Protein AF-A0A7G8BE66-F1 (afdb_monomer_lite)

Sequence (124 aa):
MPRQETFLKESAGPVTVEVIKTYDRDFAREVFNSMEQDAKETLAQALELSKKFEPEDIPNSNGIEYDDFLWEELSEDSLEDVRQYPRQHSFFVVTVNKDGKSQDRYVSTDWPSAESYAKSALQK

Structure (mmCIF, N/CA/C/O backbone):
data_AF-A0A7G8BE66-F1
#
_entry.id   AF-A0A7G8BE66-F1
#
loop_
_atom_site.group_PDB
_atom_site.id
_atom_site.type_symbol
_atom_site.label_atom_id
_atom_site.label_alt_id
_atom_site.label_comp_id
_atom_site.label_asym_id
_atom_site.label_entity_id
_atom_site.label_seq_id
_atom_site.pdbx_PDB_ins_code
_atom_site.Cartn_x
_atom_site.Cartn_y
_atom_site.Cartn_z
_atom_site.occupancy
_atom_site.B_iso_or_equiv
_atom_site.auth_seq_id
_atom_site.auth_comp_id
_atom_site.auth_asym_id
_atom_site.auth_atom_id
_atom_site.pdbx_PDB_model_num
ATOM 1 N N . MET A 1 1 ? -0.875 -21.818 7.309 1.00 47.41 1 MET A N 1
ATOM 2 C CA . MET A 1 1 ? -1.429 -20.453 7.250 1.00 47.41 1 MET A CA 1
ATOM 3 C C . MET A 1 1 ? -0.289 -19.508 6.921 1.00 47.41 1 MET A C 1
ATOM 5 O O . MET A 1 1 ? 0.797 -19.740 7.454 1.00 47.41 1 MET A O 1
ATOM 9 N N . PRO A 1 2 ? -0.491 -18.521 6.038 1.00 62.41 2 PRO A N 1
ATOM 10 C CA . PRO A 1 2 ? 0.490 -17.464 5.826 1.00 62.41 2 PRO A CA 1
ATOM 11 C C . PRO A 1 2 ? 0.789 -16.786 7.165 1.00 62.41 2 PRO A C 1
ATOM 13 O O . PRO A 1 2 ? -0.112 -16.611 7.986 1.00 62.41 2 PRO A O 1
ATOM 16 N N . ARG A 1 3 ? 2.059 -16.473 7.433 1.00 60.88 3 ARG A N 1
ATOM 17 C CA . ARG A 1 3 ? 2.430 -15.748 8.654 1.00 60.88 3 ARG A CA 1
ATOM 18 C C . ARG A 1 3 ? 1.994 -14.293 8.494 1.00 60.88 3 ARG A C 1
ATOM 20 O O . ARG A 1 3 ? 2.352 -13.674 7.496 1.00 60.88 3 ARG A O 1
ATOM 27 N N . GLN A 1 4 ? 1.244 -13.788 9.468 1.00 76.62 4 GLN A N 1
ATOM 28 C CA . GLN A 1 4 ? 0.886 -12.380 9.588 1.00 76.62 4 GLN A CA 1
ATOM 29 C C . GLN A 1 4 ? 1.407 -11.860 10.926 1.00 76.62 4 GLN A C 1
ATOM 31 O O . GLN A 1 4 ? 1.273 -12.538 11.946 1.00 76.62 4 GLN A O 1
ATOM 36 N N . GLU A 1 5 ? 2.028 -10.689 10.911 1.00 84.56 5 GLU A N 1
ATOM 37 C CA . GLU A 1 5 ? 2.556 -10.025 12.103 1.00 84.56 5 GLU A CA 1
ATOM 38 C C . GLU A 1 5 ? 2.064 -8.578 12.119 1.00 84.56 5 GLU A C 1
ATOM 40 O O . GLU A 1 5 ? 2.179 -7.879 11.115 1.00 84.56 5 GLU A O 1
ATOM 45 N N . THR A 1 6 ? 1.495 -8.129 13.237 1.00 87.75 6 THR A N 1
ATOM 46 C CA . THR A 1 6 ? 1.060 -6.737 13.404 1.00 87.75 6 THR A CA 1
ATOM 47 C C . THR A 1 6 ? 2.269 -5.873 13.750 1.00 87.75 6 THR A C 1
ATOM 49 O O . THR A 1 6 ? 2.893 -6.072 14.790 1.00 87.75 6 THR A O 1
ATOM 52 N N . PHE A 1 7 ? 2.580 -4.896 12.900 1.00 88.56 7 PHE A N 1
ATOM 53 C CA . PHE A 1 7 ? 3.675 -3.947 13.111 1.00 88.56 7 PHE A CA 1
ATOM 54 C C . PHE A 1 7 ? 3.184 -2.611 13.691 1.00 88.56 7 PHE A C 1
ATOM 56 O O . PHE A 1 7 ? 3.888 -1.997 14.490 1.00 88.56 7 PHE A O 1
ATOM 63 N N . LEU A 1 8 ? 1.972 -2.172 13.324 1.00 92.31 8 LEU A N 1
ATOM 64 C CA . LEU A 1 8 ? 1.322 -0.982 13.888 1.00 92.31 8 LEU A CA 1
ATOM 65 C C . LEU A 1 8 ? -0.082 -1.321 14.345 1.00 92.31 8 LEU A C 1
ATOM 67 O O . LEU A 1 8 ? -0.816 -1.992 13.622 1.00 92.31 8 LEU A O 1
ATOM 71 N N . LYS A 1 9 ? -0.500 -0.734 15.463 1.00 94.38 9 LYS A N 1
ATOM 72 C CA . LYS A 1 9 ? -1.915 -0.570 15.775 1.00 94.38 9 LYS A CA 1
ATOM 73 C C . LYS A 1 9 ? -2.127 0.729 16.530 1.00 94.38 9 LYS A C 1
ATOM 75 O O . LYS A 1 9 ? -1.649 0.879 17.650 1.00 94.38 9 LYS A O 1
ATOM 80 N N . GLU A 1 10 ? -2.856 1.651 15.922 1.00 94.38 10 GLU A N 1
ATOM 81 C CA . GLU A 1 10 ? -3.124 2.972 16.488 1.00 94.38 10 GLU A CA 1
ATOM 82 C C . GLU A 1 10 ? -4.608 3.313 16.387 1.00 94.38 10 GLU A C 1
ATOM 84 O O . GLU A 1 10 ? -5.359 2.717 15.615 1.00 94.38 10 GLU A O 1
ATOM 89 N N . SER A 1 11 ? -5.079 4.238 17.220 1.00 92.81 11 SER A N 1
ATOM 90 C CA . SER A 1 11 ? -6.477 4.668 17.208 1.00 92.81 11 SER A CA 1
ATOM 91 C C . SER A 1 11 ? -6.609 6.155 17.498 1.00 92.81 11 SER A C 1
ATOM 93 O O . SER A 1 11 ? -5.938 6.683 18.383 1.00 92.81 11 SER A O 1
ATOM 95 N N . ALA A 1 12 ? -7.513 6.809 16.773 1.00 92.06 12 ALA A N 1
ATOM 96 C CA . ALA A 1 12 ? -7.887 8.204 16.934 1.00 92.06 12 ALA A CA 1
ATOM 97 C C . ALA A 1 12 ? -9.418 8.318 16.867 1.00 92.06 12 ALA A C 1
ATOM 99 O O . ALA A 1 12 ? -10.035 8.176 15.811 1.00 92.06 12 ALA A O 1
ATOM 100 N N . GLY A 1 13 ? -10.053 8.541 18.022 1.00 88.44 13 GLY A N 1
ATOM 101 C CA . GLY A 1 13 ? -11.513 8.574 18.123 1.00 88.44 13 GLY A CA 1
ATOM 102 C C . GLY A 1 13 ? -12.151 7.242 17.686 1.00 88.44 13 GLY A C 1
ATOM 103 O O . GLY A 1 13 ? -11.798 6.210 18.256 1.00 88.44 13 GLY A O 1
ATOM 104 N N . PRO A 1 14 ? -13.086 7.238 16.713 1.00 90.06 14 PRO A N 1
ATOM 105 C CA . PRO A 1 14 ? -13.734 6.020 16.216 1.00 90.06 14 PRO A CA 1
ATOM 106 C C . PRO A 1 14 ? -12.910 5.264 15.160 1.00 90.06 14 PRO A C 1
ATOM 108 O O . PRO A 1 14 ? -13.384 4.254 14.637 1.00 90.06 14 PRO A O 1
ATOM 111 N N . VAL A 1 15 ? -11.723 5.767 14.799 1.00 93.81 15 VAL A N 1
ATOM 112 C CA . VAL A 1 15 ? -10.859 5.176 13.774 1.00 93.81 15 VAL A CA 1
ATOM 113 C C . VAL A 1 15 ? -9.734 4.396 14.441 1.00 93.81 15 VAL A C 1
ATOM 115 O O . VAL A 1 15 ? -9.002 4.936 15.268 1.00 93.81 15 VAL A O 1
ATOM 118 N N . THR A 1 16 ? -9.561 3.142 14.043 1.00 95.56 16 THR A N 1
ATOM 119 C CA . THR A 1 16 ? -8.399 2.310 14.359 1.00 95.56 16 THR A CA 1
ATOM 120 C C . THR A 1 16 ? -7.707 1.944 13.057 1.00 95.56 16 THR A C 1
ATOM 122 O O . THR A 1 16 ? -8.361 1.496 12.119 1.00 95.56 16 THR A O 1
ATOM 125 N N . VAL A 1 17 ? -6.390 2.101 13.000 1.00 95.94 17 VAL A N 1
ATOM 126 C CA . VAL A 1 17 ? -5.572 1.619 11.884 1.00 95.94 17 VAL A CA 1
ATOM 127 C C . VAL A 1 17 ? -4.665 0.502 12.369 1.00 95.94 17 VAL A C 1
ATOM 129 O O . VAL A 1 17 ? -4.161 0.539 13.494 1.00 95.94 17 VAL A O 1
ATOM 132 N N . GLU A 1 18 ? -4.468 -0.497 11.525 1.00 95.75 18 GLU A N 1
ATOM 133 C CA . GLU A 1 18 ? -3.576 -1.619 11.771 1.00 95.75 18 GLU A CA 1
ATOM 134 C C . GLU A 1 18 ? -2.685 -1.814 10.548 1.00 95.75 18 GLU A C 1
ATOM 136 O O . GLU A 1 18 ? -3.155 -1.720 9.417 1.00 95.75 18 GLU A O 1
ATOM 141 N N . VAL A 1 19 ? -1.396 -2.055 10.773 1.00 96.44 19 VAL A N 1
ATOM 142 C CA . VAL A 1 19 ? -0.453 -2.403 9.709 1.00 96.44 19 VAL A CA 1
ATOM 143 C C . VAL A 1 19 ? 0.036 -3.812 9.967 1.00 96.44 19 VAL A C 1
ATOM 145 O O . VAL A 1 19 ? 0.654 -4.076 11.003 1.00 96.44 19 VAL A O 1
ATOM 148 N N . ILE A 1 20 ? -0.230 -4.705 9.022 1.00 94.50 20 ILE A N 1
ATOM 149 C CA . ILE A 1 20 ? 0.164 -6.109 9.090 1.00 94.50 20 ILE A CA 1
ATOM 150 C C . ILE A 1 20 ? 1.218 -6.408 8.031 1.00 94.50 20 ILE A C 1
ATOM 152 O O . ILE A 1 20 ? 1.075 -6.019 6.875 1.00 94.50 20 ILE A O 1
ATOM 156 N N . LYS A 1 21 ? 2.265 -7.139 8.408 1.00 94.69 21 LYS A N 1
ATOM 157 C CA . LYS A 1 21 ? 3.171 -7.765 7.447 1.00 94.69 21 LYS A CA 1
ATOM 158 C C . LYS A 1 21 ? 2.590 -9.108 7.028 1.00 94.69 21 LYS A C 1
ATOM 160 O O . LYS A 1 21 ? 2.252 -9.920 7.888 1.00 94.69 21 LYS A O 1
ATOM 165 N N . THR A 1 22 ? 2.504 -9.361 5.728 1.00 93.62 22 THR A N 1
ATOM 166 C CA . THR A 1 22 ? 2.031 -10.622 5.147 1.00 93.62 22 THR A CA 1
ATOM 167 C C . THR A 1 22 ? 3.030 -11.160 4.125 1.00 93.62 22 THR A C 1
ATOM 169 O O . THR A 1 22 ? 3.695 -10.400 3.427 1.00 93.62 22 THR A O 1
ATOM 172 N N . TYR A 1 23 ? 3.119 -12.487 4.030 1.00 92.06 23 TYR A N 1
ATOM 173 C CA . TYR A 1 23 ? 3.839 -13.197 2.959 1.00 92.06 23 TYR A CA 1
ATOM 174 C C . TYR A 1 23 ? 2.875 -13.825 1.939 1.00 92.06 23 TYR A C 1
ATOM 176 O O . TYR A 1 23 ? 3.287 -14.588 1.067 1.00 92.06 23 TYR A O 1
ATOM 184 N N . ASP A 1 24 ? 1.576 -13.564 2.094 1.00 92.94 24 ASP A N 1
ATOM 185 C CA . ASP A 1 24 ? 0.537 -14.014 1.177 1.00 92.94 24 ASP A CA 1
ATOM 186 C C . ASP A 1 24 ? 0.404 -13.017 0.022 1.00 92.94 24 ASP A C 1
ATOM 188 O O . ASP A 1 24 ? -0.135 -11.920 0.188 1.00 92.94 24 ASP A O 1
ATOM 192 N N . ARG A 1 25 ? 0.939 -13.400 -1.140 1.00 93.00 25 ARG A N 1
ATOM 193 C CA . ARG A 1 25 ? 0.902 -12.579 -2.352 1.00 93.00 25 ARG A CA 1
ATOM 194 C C . ARG A 1 25 ? -0.507 -12.465 -2.928 1.00 93.00 25 ARG A C 1
ATOM 196 O O . ARG A 1 25 ? -0.834 -11.413 -3.469 1.00 93.00 25 ARG A O 1
ATOM 203 N N . ASP A 1 26 ? -1.321 -13.512 -2.816 1.00 94.25 26 ASP A N 1
ATOM 204 C CA . ASP A 1 26 ? -2.683 -13.501 -3.352 1.00 94.25 26 ASP A CA 1
ATOM 205 C C . ASP A 1 26 ? -3.538 -12.526 -2.540 1.00 94.25 26 ASP A C 1
ATOM 207 O O . ASP A 1 26 ? -4.176 -11.646 -3.112 1.00 94.25 26 ASP A O 1
ATOM 211 N N . PHE A 1 27 ? -3.430 -12.573 -1.208 1.00 93.75 27 PHE A N 1
ATOM 212 C CA . PHE A 1 27 ? -4.056 -11.580 -0.334 1.00 93.75 27 PHE A CA 1
ATOM 213 C C . PHE A 1 27 ? -3.556 -10.154 -0.624 1.00 93.75 27 PHE A C 1
ATOM 215 O O . PHE A 1 27 ? -4.360 -9.237 -0.763 1.00 93.75 27 PHE A O 1
ATOM 222 N N . ALA A 1 28 ? -2.243 -9.947 -0.782 1.00 95.69 28 ALA A N 1
ATOM 223 C CA . ALA A 1 28 ? -1.707 -8.633 -1.146 1.00 95.69 28 ALA A CA 1
ATOM 224 C C . ALA A 1 28 ? -2.253 -8.128 -2.499 1.00 95.69 28 ALA A C 1
ATOM 226 O O . ALA A 1 28 ? -2.552 -6.940 -2.631 1.00 95.69 28 ALA A O 1
ATOM 227 N N . ARG A 1 29 ? -2.438 -9.020 -3.486 1.00 96.19 29 ARG A N 1
ATOM 228 C CA . ARG A 1 29 ? -3.039 -8.690 -4.792 1.00 96.19 29 ARG A CA 1
ATOM 229 C C . ARG A 1 29 ? -4.514 -8.340 -4.662 1.00 96.19 29 ARG A C 1
ATOM 231 O O . ARG A 1 29 ? -4.967 -7.406 -5.316 1.00 96.19 29 ARG A O 1
ATOM 238 N N . GLU A 1 30 ? -5.264 -9.055 -3.831 1.00 96.12 30 GLU A N 1
ATOM 239 C CA . GLU A 1 30 ? -6.665 -8.732 -3.543 1.00 96.12 30 GLU A CA 1
ATOM 240 C C . GLU A 1 30 ? -6.798 -7.335 -2.927 1.00 96.12 30 GLU A C 1
ATOM 242 O O . GLU A 1 30 ? -7.601 -6.532 -3.407 1.00 96.12 30 GLU A O 1
ATOM 247 N N . VAL A 1 31 ? -5.958 -7.012 -1.935 1.00 96.69 31 VAL A N 1
ATOM 248 C CA . VAL A 1 31 ? -5.915 -5.673 -1.331 1.00 96.69 31 VAL A CA 1
ATOM 249 C C . VAL A 1 31 ? -5.562 -4.625 -2.382 1.00 96.69 31 VAL A C 1
ATOM 251 O O . VAL A 1 31 ? -6.297 -3.649 -2.516 1.00 96.69 31 VAL A O 1
ATOM 254 N N . PHE A 1 32 ? -4.510 -4.848 -3.178 1.00 97.00 32 PHE A N 1
ATOM 255 C CA . PHE A 1 32 ? -4.115 -3.952 -4.269 1.00 97.00 32 PHE A CA 1
ATOM 256 C C . PHE A 1 32 ? -5.272 -3.666 -5.238 1.00 97.00 32 PHE A C 1
ATOM 258 O O . PHE A 1 32 ? -5.557 -2.512 -5.548 1.00 97.00 32 PHE A O 1
ATOM 265 N N . ASN A 1 33 ? -5.988 -4.705 -5.675 1.00 95.12 33 ASN A N 1
ATOM 266 C CA . ASN A 1 33 ? -7.117 -4.565 -6.597 1.00 95.12 33 ASN A CA 1
ATOM 267 C C . ASN A 1 33 ? -8.290 -3.778 -5.985 1.00 95.12 33 ASN A C 1
ATOM 269 O O . ASN A 1 33 ? -9.102 -3.217 -6.719 1.00 95.12 33 ASN A O 1
ATOM 273 N N . SER A 1 34 ? -8.391 -3.743 -4.653 1.00 94.38 34 SER A N 1
ATOM 274 C CA . SER A 1 34 ? -9.408 -2.982 -3.920 1.00 94.38 34 SER A CA 1
ATOM 275 C C . SER A 1 34 ? -8.992 -1.546 -3.569 1.00 94.38 34 SER A C 1
ATOM 277 O O . SER A 1 34 ? -9.822 -0.789 -3.063 1.00 94.38 34 SER A O 1
ATOM 279 N N . MET A 1 35 ? -7.737 -1.158 -3.832 1.00 95.31 35 MET A N 1
ATOM 280 C CA . MET A 1 35 ? -7.234 0.181 -3.525 1.00 95.31 35 MET A CA 1
ATOM 281 C C . MET A 1 35 ? -7.951 1.257 -4.341 1.00 95.31 35 MET A C 1
ATOM 283 O O . MET A 1 35 ? -8.117 1.150 -5.558 1.00 95.31 35 MET A O 1
ATOM 287 N N . GLU A 1 36 ? -8.319 2.338 -3.657 1.00 93.38 36 GLU A N 1
ATOM 288 C CA . GLU A 1 36 ? -8.807 3.558 -4.295 1.00 93.38 36 GLU A CA 1
ATOM 289 C C . GLU A 1 36 ? -7.668 4.271 -5.052 1.00 93.38 36 GLU A C 1
ATOM 291 O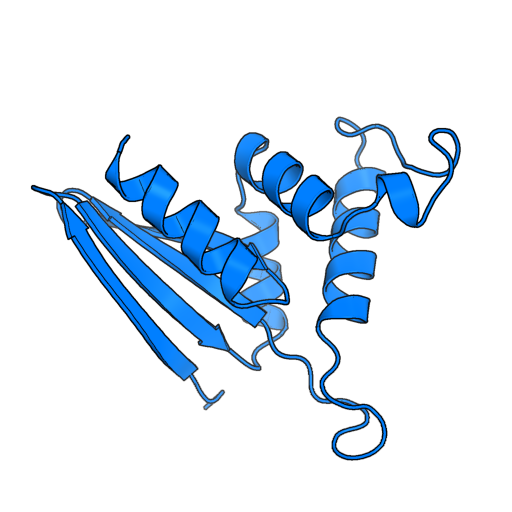 O . GLU A 1 36 ? -6.481 4.031 -4.812 1.00 93.38 36 GLU A O 1
ATOM 296 N N . GLN A 1 37 ? -8.025 5.155 -5.988 1.00 91.25 37 GLN A N 1
ATOM 297 C CA . GLN A 1 37 ? -7.049 5.822 -6.857 1.00 91.25 37 GLN A CA 1
ATOM 298 C C . GLN A 1 37 ? -6.021 6.650 -6.068 1.00 91.25 37 GLN A C 1
ATOM 300 O O . GLN A 1 37 ? -4.838 6.622 -6.396 1.00 91.25 37 GLN A O 1
ATOM 305 N N . ASP A 1 38 ? -6.439 7.336 -5.000 1.00 92.75 38 ASP A N 1
ATOM 306 C CA . ASP A 1 38 ? -5.538 8.121 -4.143 1.00 92.75 38 ASP A CA 1
ATOM 307 C C . ASP A 1 38 ? -4.500 7.233 -3.432 1.00 92.75 38 ASP A C 1
ATOM 309 O O . ASP A 1 38 ? -3.331 7.599 -3.273 1.00 92.75 38 ASP A O 1
ATOM 313 N N . ALA A 1 39 ? -4.908 6.026 -3.046 1.00 95.06 39 ALA A N 1
ATOM 314 C CA . ALA A 1 39 ? -4.037 5.024 -2.462 1.00 95.06 39 ALA A CA 1
ATOM 315 C C . ALA A 1 39 ? -3.028 4.498 -3.498 1.00 95.06 39 ALA A C 1
ATOM 317 O O . ALA A 1 39 ? -1.850 4.351 -3.173 1.00 95.06 39 ALA A O 1
ATOM 318 N N . LYS A 1 40 ? -3.446 4.283 -4.753 1.00 94.75 40 LYS A N 1
ATOM 319 C CA . LYS A 1 40 ? -2.541 3.886 -5.850 1.00 94.75 40 LYS A CA 1
ATOM 320 C C . LYS A 1 40 ? -1.531 4.978 -6.197 1.00 94.75 40 LYS A C 1
ATOM 322 O O . LYS A 1 40 ? -0.355 4.679 -6.379 1.00 94.75 40 LYS A O 1
ATOM 327 N N . GLU A 1 41 ? -1.947 6.241 -6.210 1.00 92.94 41 GLU A N 1
ATOM 328 C CA . GLU A 1 41 ? -1.035 7.381 -6.385 1.00 92.94 41 GLU A CA 1
ATOM 329 C C . GLU A 1 41 ? -0.012 7.470 -5.247 1.00 92.94 41 GLU A C 1
ATOM 331 O O . GLU A 1 41 ? 1.167 7.735 -5.485 1.00 92.94 41 GLU A O 1
ATOM 336 N N . THR A 1 42 ? -0.444 7.201 -4.011 1.00 94.81 42 THR A N 1
ATOM 337 C CA . THR A 1 42 ? 0.461 7.149 -2.855 1.00 94.81 42 THR A CA 1
ATOM 338 C C . THR A 1 42 ? 1.469 6.006 -2.993 1.00 94.81 42 THR A C 1
ATOM 340 O O . THR A 1 42 ? 2.656 6.203 -2.740 1.00 94.81 4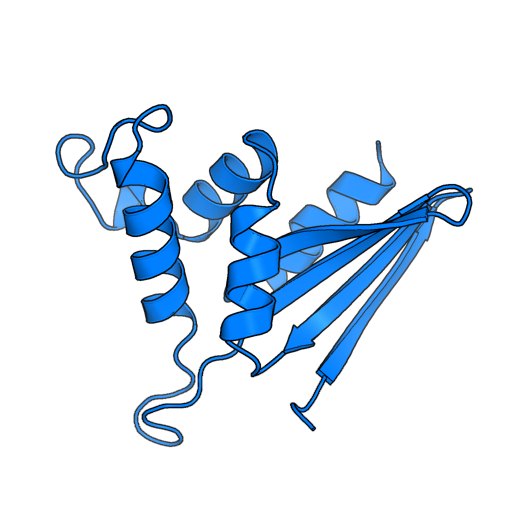2 THR A O 1
ATOM 343 N N . LEU A 1 43 ? 1.027 4.837 -3.469 1.00 96.44 43 LEU A N 1
ATOM 344 C CA . LEU A 1 43 ? 1.910 3.703 -3.739 1.00 96.44 43 LEU A CA 1
ATOM 345 C C . LEU A 1 43 ? 2.923 4.016 -4.849 1.00 96.44 43 LEU A C 1
ATOM 347 O O . LEU A 1 43 ? 4.107 3.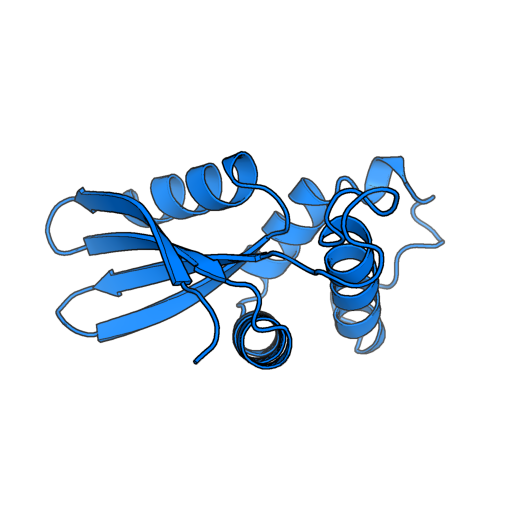736 -4.696 1.00 96.44 43 LEU A O 1
ATOM 351 N N . ALA A 1 44 ? 2.494 4.649 -5.938 1.00 94.44 44 ALA A N 1
ATOM 352 C CA . ALA A 1 44 ? 3.377 5.058 -7.028 1.00 94.44 44 ALA A CA 1
ATOM 353 C C . ALA A 1 44 ? 4.496 6.008 -6.563 1.00 94.44 44 ALA A C 1
ATOM 355 O O . ALA A 1 44 ? 5.636 5.910 -7.021 1.00 94.44 44 ALA A O 1
ATOM 356 N N . GLN A 1 45 ? 4.183 6.915 -5.632 1.00 93.50 45 GLN A N 1
ATOM 357 C CA . GLN A 1 45 ? 5.178 7.784 -5.001 1.00 93.50 45 GLN A CA 1
ATOM 358 C C . GLN A 1 45 ? 6.127 6.997 -4.091 1.00 93.50 45 GLN A C 1
ATOM 360 O O . GLN A 1 45 ? 7.331 7.241 -4.130 1.00 93.50 45 GLN A O 1
ATOM 365 N N . ALA A 1 46 ? 5.602 6.048 -3.309 1.00 94.75 46 ALA A N 1
ATOM 366 C CA . ALA A 1 46 ? 6.389 5.191 -2.422 1.00 94.75 46 ALA A CA 1
ATOM 367 C C . ALA A 1 46 ? 7.372 4.284 -3.182 1.00 94.75 46 ALA A C 1
ATOM 369 O O . ALA A 1 46 ? 8.507 4.117 -2.750 1.00 94.75 46 ALA A O 1
ATOM 370 N N . LEU A 1 47 ? 6.969 3.768 -4.347 1.00 94.44 47 LEU A N 1
ATOM 371 C CA . LEU A 1 47 ? 7.831 2.993 -5.251 1.00 94.44 47 LEU A CA 1
ATOM 372 C C . LEU A 1 47 ? 8.858 3.859 -5.997 1.00 94.44 47 LEU A C 1
ATOM 374 O O . LEU A 1 47 ? 9.670 3.339 -6.758 1.00 94.44 47 LEU A O 1
ATOM 378 N N . GLU A 1 48 ? 8.814 5.181 -5.804 1.00 93.44 48 GLU A N 1
ATOM 379 C CA . GLU A 1 48 ? 9.703 6.153 -6.435 1.00 93.44 48 GLU A CA 1
ATOM 380 C C . GLU A 1 48 ? 9.786 5.988 -7.965 1.00 93.44 48 GLU A C 1
ATOM 382 O O . GLU A 1 48 ? 10.854 6.150 -8.556 1.00 93.44 48 GLU A O 1
ATOM 387 N N . LEU A 1 49 ? 8.657 5.685 -8.623 1.00 91.00 49 LEU A N 1
ATOM 388 C CA . LEU A 1 49 ? 8.616 5.358 -10.058 1.00 91.00 49 LEU A CA 1
ATOM 389 C C . LEU A 1 49 ? 9.257 6.440 -10.935 1.00 91.00 49 LEU A C 1
ATOM 391 O O . LEU A 1 49 ? 9.968 6.126 -11.881 1.00 91.00 49 LEU A O 1
ATOM 395 N N . SER A 1 50 ? 9.091 7.713 -10.572 1.00 89.06 50 SER A N 1
ATOM 396 C CA . SER A 1 50 ? 9.699 8.853 -11.273 1.00 89.06 50 SER A CA 1
ATOM 397 C C . SER A 1 50 ? 11.226 8.931 -11.167 1.00 89.06 50 SER A C 1
ATOM 399 O O . SER A 1 50 ? 11.844 9.718 -11.879 1.00 89.06 50 SER A O 1
ATOM 401 N N . LYS A 1 51 ? 11.846 8.164 -10.262 1.00 92.12 51 LYS A N 1
ATOM 402 C CA . LYS A 1 51 ? 13.303 7.997 -10.185 1.00 92.12 51 LYS A CA 1
ATOM 403 C C . LYS A 1 51 ? 13.785 6.745 -10.919 1.00 92.12 51 LYS A C 1
ATOM 405 O O . LYS A 1 51 ? 14.961 6.686 -11.269 1.00 92.12 51 LYS A O 1
ATOM 410 N N . LYS A 1 52 ? 12.912 5.746 -11.088 1.00 91.56 52 LYS A N 1
ATOM 411 C CA . LYS A 1 52 ? 13.217 4.469 -11.751 1.00 91.56 52 LYS A CA 1
ATOM 412 C C . LYS A 1 52 ? 13.017 4.534 -13.268 1.00 91.56 52 LYS A C 1
ATOM 414 O O . LYS A 1 52 ? 13.772 3.896 -13.995 1.00 91.56 52 LYS A O 1
ATOM 419 N N . PHE A 1 53 ? 12.039 5.315 -13.725 1.00 92.88 53 PHE A N 1
ATOM 420 C CA . PHE A 1 53 ? 11.592 5.363 -15.116 1.00 92.88 53 PHE A CA 1
ATOM 421 C C . PHE A 1 53 ? 11.488 6.795 -15.630 1.00 92.88 53 PHE A C 1
ATOM 423 O O . PHE A 1 53 ? 11.204 7.726 -14.870 1.00 92.88 53 PHE A O 1
ATOM 430 N N . GLU A 1 54 ? 11.661 6.958 -16.940 1.00 92.69 54 GLU A N 1
ATOM 431 C CA . GLU A 1 54 ? 11.316 8.206 -17.608 1.00 92.69 54 GLU A CA 1
ATOM 432 C C . GLU A 1 54 ? 9.785 8.355 -17.679 1.00 92.69 54 GLU A C 1
ATOM 434 O O . GLU A 1 54 ? 9.064 7.357 -17.751 1.00 92.69 54 GLU A O 1
ATOM 439 N N . PRO A 1 55 ? 9.240 9.586 -17.697 1.00 88.38 55 PRO A N 1
ATOM 440 C CA . PRO A 1 55 ? 7.791 9.799 -17.723 1.00 88.38 55 PRO A CA 1
ATOM 441 C C . PRO A 1 55 ? 7.064 9.147 -18.908 1.00 88.38 55 PRO A C 1
ATOM 443 O O . PRO A 1 55 ? 5.868 8.897 -18.818 1.00 88.38 55 PRO A O 1
ATOM 446 N N . GLU A 1 56 ? 7.766 8.911 -20.018 1.00 90.31 56 GLU A N 1
ATOM 447 C CA . GLU A 1 56 ? 7.237 8.244 -21.214 1.00 90.31 56 GLU A CA 1
ATOM 448 C C . GLU A 1 56 ? 7.148 6.717 -21.086 1.00 90.31 56 GLU A C 1
ATOM 450 O O . GLU A 1 56 ? 6.344 6.106 -21.788 1.00 90.31 56 GLU A O 1
ATOM 455 N N . ASP A 1 57 ? 7.906 6.125 -20.158 1.00 90.75 57 ASP A N 1
ATOM 456 C CA . ASP A 1 57 ? 7.889 4.690 -19.855 1.00 90.75 57 ASP A CA 1
ATOM 457 C C . ASP A 1 57 ? 6.858 4.333 -18.771 1.00 90.75 57 ASP A C 1
ATOM 459 O O . ASP A 1 57 ? 6.547 3.161 -18.569 1.00 90.75 57 ASP A O 1
ATOM 463 N N . ILE A 1 58 ? 6.308 5.333 -18.070 1.00 90.94 58 ILE A N 1
ATOM 464 C CA . ILE A 1 58 ? 5.260 5.139 -17.065 1.00 90.94 58 ILE A CA 1
ATOM 465 C C . ILE A 1 58 ? 3.894 5.171 -17.769 1.00 90.94 58 ILE A C 1
ATOM 467 O O . ILE A 1 58 ? 3.523 6.205 -18.338 1.00 90.94 58 ILE A O 1
ATOM 471 N N . PRO A 1 59 ? 3.095 4.088 -17.709 1.00 91.12 59 PRO A N 1
ATOM 472 C CA . PRO A 1 59 ? 1.760 4.081 -18.292 1.00 91.12 59 PRO A CA 1
ATOM 473 C C . PRO A 1 59 ? 0.866 5.181 -17.710 1.00 91.12 59 PRO A C 1
ATOM 475 O O . PRO A 1 59 ? 1.023 5.623 -16.570 1.00 91.12 59 PRO A O 1
ATOM 478 N N . ASN A 1 60 ? -0.132 5.609 -18.483 1.00 87.38 60 ASN A N 1
ATOM 479 C CA . ASN A 1 60 ? -1.101 6.600 -18.019 1.00 87.38 60 ASN A CA 1
ATOM 480 C C . ASN A 1 60 ? -1.865 6.069 -16.797 1.00 87.38 60 ASN A C 1
ATOM 482 O O . ASN A 1 60 ? -2.488 5.017 -16.892 1.00 87.38 60 ASN A O 1
ATOM 486 N N . SER A 1 61 ? -1.902 6.835 -15.703 1.00 84.69 61 SER A N 1
ATOM 487 C CA . SER A 1 61 ? -2.520 6.442 -14.427 1.00 84.69 61 SER A CA 1
ATOM 488 C C . SER A 1 61 ? -4.022 6.137 -14.473 1.00 84.69 61 SER A C 1
ATOM 490 O O . SER A 1 61 ? -4.554 5.556 -13.531 1.00 84.69 61 SER A O 1
ATOM 492 N N . ASN A 1 62 ? -4.713 6.514 -15.554 1.00 81.88 62 ASN A N 1
ATOM 493 C CA . ASN A 1 62 ? -6.118 6.168 -15.804 1.00 81.88 62 ASN A CA 1
ATOM 494 C C . ASN A 1 62 ? -6.290 5.009 -16.809 1.00 81.88 62 ASN A C 1
ATOM 496 O O . ASN A 1 62 ? -7.412 4.695 -17.210 1.00 81.88 62 ASN A O 1
ATOM 500 N N . GLY A 1 63 ? -5.189 4.430 -17.289 1.00 79.75 63 GLY A N 1
ATOM 501 C CA . GLY A 1 63 ? -5.164 3.322 -18.235 1.00 79.75 63 GLY A CA 1
ATOM 502 C C . GLY A 1 63 ? -5.175 1.962 -17.540 1.00 79.75 63 GLY A C 1
ATOM 503 O O . GLY A 1 63 ? -4.704 1.818 -16.418 1.00 79.75 63 GLY A O 1
ATOM 504 N N . ILE A 1 64 ? -5.676 0.941 -18.241 1.00 76.94 64 ILE A N 1
ATOM 505 C CA . ILE A 1 64 ? -5.738 -0.445 -17.739 1.00 76.94 64 ILE A CA 1
ATOM 506 C C . ILE A 1 64 ? -4.329 -1.002 -17.465 1.00 76.94 64 ILE A C 1
ATOM 508 O O . ILE A 1 64 ? -4.136 -1.759 -16.523 1.00 76.94 64 ILE A O 1
ATOM 512 N N . GLU A 1 65 ? -3.338 -0.581 -18.252 1.00 88.38 65 GLU A N 1
ATOM 513 C CA . GLU A 1 65 ? -1.944 -1.033 -18.144 1.00 88.38 65 GLU A CA 1
ATOM 514 C C . GLU A 1 65 ? -1.236 -0.518 -16.879 1.00 88.38 65 GLU A C 1
ATOM 516 O O . GLU A 1 65 ? -0.243 -1.097 -16.451 1.00 88.38 65 GLU A O 1
ATOM 521 N N . TYR A 1 66 ? -1.747 0.548 -16.253 1.00 91.00 66 TYR A N 1
ATOM 522 C CA . TYR A 1 66 ? -1.115 1.146 -15.077 1.00 91.00 66 TYR A CA 1
ATOM 523 C C . TYR A 1 66 ? -1.219 0.269 -13.831 1.00 91.00 66 TYR A C 1
ATOM 525 O O . TYR A 1 66 ? -0.273 0.195 -13.053 1.00 91.00 66 TYR A O 1
ATOM 533 N N . ASP A 1 67 ? -2.345 -0.421 -13.650 1.00 92.31 67 ASP A N 1
ATOM 534 C CA . ASP A 1 67 ? -2.557 -1.298 -12.496 1.00 92.31 67 ASP A CA 1
ATOM 535 C C . ASP A 1 67 ? -1.644 -2.525 -12.533 1.00 92.31 67 ASP A C 1
ATOM 537 O O . ASP A 1 67 ? -1.139 -2.961 -11.496 1.00 92.31 67 ASP A O 1
ATOM 541 N N . ASP A 1 68 ? -1.430 -3.085 -13.722 1.00 93.31 68 ASP A N 1
ATOM 542 C CA . ASP A 1 68 ? -0.519 -4.211 -13.896 1.00 93.31 68 ASP A CA 1
ATOM 543 C C . ASP A 1 68 ? 0.933 -3.760 -13.728 1.00 93.31 68 ASP A C 1
ATOM 545 O O . ASP A 1 68 ? 1.655 -4.380 -12.950 1.00 93.31 68 ASP A O 1
ATOM 549 N N . PHE A 1 69 ? 1.316 -2.622 -14.316 1.00 94.94 69 PHE A N 1
ATOM 550 C CA . PHE A 1 69 ? 2.635 -2.020 -14.112 1.00 94.94 69 PHE A CA 1
ATOM 551 C C . PHE A 1 69 ? 2.931 -1.750 -12.629 1.00 94.94 69 PHE A C 1
ATOM 553 O O . PHE A 1 69 ? 3.950 -2.183 -12.098 1.00 94.94 69 PHE A O 1
ATOM 560 N N . LEU A 1 70 ? 2.013 -1.093 -11.916 1.00 95.31 70 LEU A N 1
ATOM 561 C CA . LEU A 1 70 ? 2.202 -0.752 -10.505 1.00 95.31 70 LEU A CA 1
ATOM 562 C C . LEU A 1 70 ? 2.311 -2.003 -9.620 1.00 95.31 70 LEU A C 1
ATOM 564 O O . LEU A 1 70 ? 3.051 -2.013 -8.636 1.00 95.31 70 LEU A O 1
ATOM 568 N N . TRP A 1 71 ? 1.587 -3.068 -9.965 1.00 96.06 71 TRP A N 1
ATOM 569 C CA . TRP A 1 71 ? 1.679 -4.342 -9.263 1.00 96.06 71 TRP A CA 1
ATOM 570 C C . TRP A 1 71 ? 2.956 -5.120 -9.561 1.00 96.06 71 TRP A C 1
ATOM 572 O O . TRP A 1 71 ? 3.463 -5.807 -8.669 1.00 96.06 71 TRP A O 1
ATOM 582 N N . GLU A 1 72 ? 3.454 -5.063 -10.793 1.00 95.19 72 GLU A N 1
ATOM 583 C CA . GLU A 1 72 ? 4.742 -5.646 -11.160 1.00 95.19 72 GLU A CA 1
ATOM 584 C C . GLU A 1 72 ? 5.854 -4.978 -10.354 1.00 95.19 72 GLU A C 1
ATOM 586 O O . GLU A 1 72 ? 6.553 -5.673 -9.617 1.00 95.19 72 GLU A O 1
ATOM 591 N N . GLU A 1 73 ? 5.899 -3.646 -10.339 1.00 95.88 73 GLU A N 1
ATOM 592 C CA . GLU A 1 73 ? 6.871 -2.877 -9.553 1.00 95.88 73 GLU A CA 1
ATOM 593 C C . GLU A 1 73 ? 6.765 -3.156 -8.045 1.00 95.88 73 GLU A C 1
ATOM 595 O O . GLU A 1 73 ? 7.768 -3.416 -7.377 1.00 95.88 73 GLU A O 1
ATOM 600 N N . LEU A 1 74 ? 5.544 -3.192 -7.495 1.00 96.12 74 LEU A N 1
ATOM 601 C CA . LEU A 1 74 ? 5.309 -3.607 -6.107 1.00 96.12 74 LEU A CA 1
ATOM 602 C C . LEU A 1 74 ? 5.796 -5.048 -5.861 1.00 96.12 74 LEU A C 1
ATOM 604 O O . LEU A 1 74 ? 6.378 -5.350 -4.820 1.00 96.12 74 LEU A O 1
ATOM 608 N N . SER A 1 75 ? 5.544 -5.970 -6.793 1.00 93.44 75 SER A N 1
ATOM 609 C CA . SER A 1 75 ? 5.952 -7.372 -6.663 1.00 93.44 75 SER A CA 1
ATOM 610 C C . SER A 1 75 ? 7.473 -7.518 -6.682 1.00 93.44 75 SER A C 1
ATOM 612 O O . SER A 1 75 ? 7.999 -8.323 -5.912 1.00 93.44 75 SER A O 1
ATOM 614 N N . GLU A 1 76 ? 8.175 -6.759 -7.518 1.00 92.06 76 GLU A N 1
ATOM 615 C CA . GLU A 1 76 ? 9.636 -6.773 -7.583 1.00 92.06 76 GLU A CA 1
ATOM 616 C C . GLU A 1 76 ? 10.261 -6.215 -6.302 1.00 92.06 76 GLU A C 1
ATOM 618 O O . GLU A 1 76 ? 11.084 -6.890 -5.681 1.00 92.06 76 GLU A O 1
ATOM 623 N N . ASP A 1 77 ? 9.791 -5.058 -5.832 1.00 92.44 77 ASP A N 1
ATOM 624 C CA . ASP A 1 77 ? 10.295 -4.427 -4.606 1.00 92.44 77 ASP A CA 1
ATOM 625 C C . ASP A 1 77 ? 9.927 -5.211 -3.330 1.00 92.44 77 ASP A C 1
ATOM 627 O O . ASP A 1 77 ? 10.551 -5.033 -2.284 1.00 92.44 77 ASP A O 1
ATOM 631 N N . SER A 1 78 ? 8.916 -6.086 -3.388 1.00 91.25 78 SER A N 1
ATOM 632 C CA . SER A 1 78 ? 8.492 -6.913 -2.245 1.00 91.25 78 SER A CA 1
ATOM 633 C C . SER A 1 78 ? 9.399 -8.118 -1.985 1.00 91.25 78 SER A C 1
ATOM 635 O O . SER A 1 78 ? 9.211 -8.810 -0.978 1.00 91.25 78 SER A O 1
ATOM 637 N N . LEU A 1 79 ? 10.341 -8.416 -2.888 1.00 91.00 79 LEU A N 1
ATOM 638 C CA . LEU A 1 79 ? 11.280 -9.520 -2.723 1.00 91.00 79 LEU A CA 1
ATOM 639 C C . LEU A 1 79 ? 12.174 -9.280 -1.501 1.00 91.00 79 LEU A C 1
ATOM 641 O O . LEU A 1 79 ? 12.969 -8.344 -1.447 1.00 91.00 79 LEU A O 1
ATOM 645 N N . GLU A 1 80 ? 12.078 -10.184 -0.531 1.00 83.81 80 GLU A N 1
ATOM 646 C CA . GLU A 1 80 ? 13.033 -10.278 0.570 1.00 83.81 80 GLU A CA 1
ATOM 647 C C . GLU A 1 80 ? 14.427 -10.613 0.024 1.00 83.81 80 GLU A C 1
ATOM 649 O O . GLU A 1 80 ? 14.541 -11.118 -1.095 1.00 83.81 80 GLU A O 1
ATOM 654 N N . ASP A 1 81 ? 15.485 -10.354 0.813 1.00 78.94 81 ASP A N 1
ATOM 655 C CA . ASP A 1 81 ? 16.888 -10.523 0.392 1.00 78.94 81 ASP A CA 1
ATOM 656 C C . ASP A 1 81 ? 17.063 -11.786 -0.459 1.00 78.94 81 ASP A C 1
ATOM 658 O O . ASP A 1 81 ? 17.089 -12.908 0.053 1.00 78.94 81 ASP A O 1
ATOM 662 N N . VAL A 1 82 ? 17.203 -11.584 -1.773 1.00 68.75 82 VAL A N 1
ATOM 663 C CA . VAL A 1 82 ? 17.190 -12.653 -2.778 1.00 68.75 82 VAL A CA 1
ATOM 664 C C . VAL A 1 82 ? 18.308 -13.671 -2.565 1.00 68.75 82 VAL A C 1
ATOM 666 O O . VAL A 1 82 ? 18.219 -14.801 -3.043 1.00 68.75 82 VAL A O 1
ATOM 669 N N . ARG A 1 83 ? 19.367 -13.301 -1.830 1.00 74.88 83 ARG A N 1
ATOM 670 C CA . ARG A 1 83 ? 20.472 -14.204 -1.483 1.00 74.88 83 ARG A CA 1
ATOM 671 C C . ARG A 1 83 ? 20.096 -15.159 -0.355 1.00 74.88 83 ARG A C 1
ATOM 673 O O . ARG A 1 83 ? 20.650 -16.253 -0.288 1.00 74.88 83 ARG A O 1
ATOM 680 N N . GLN A 1 84 ? 19.185 -14.748 0.523 1.00 70.94 84 GLN A N 1
ATOM 681 C CA . GLN A 1 84 ? 18.740 -15.515 1.686 1.00 70.94 84 GLN A CA 1
ATOM 682 C C . GLN A 1 84 ? 17.390 -16.201 1.436 1.00 70.94 84 GLN A C 1
ATOM 684 O O . GLN A 1 84 ? 17.210 -17.354 1.829 1.00 70.94 84 GLN A O 1
ATOM 689 N N . TYR A 1 85 ? 16.472 -15.537 0.728 1.00 74.06 85 TYR A N 1
ATOM 690 C CA . TYR A 1 85 ? 15.103 -15.989 0.481 1.00 74.06 85 TYR A CA 1
ATOM 691 C C . TYR A 1 85 ? 14.664 -15.689 -0.966 1.00 74.06 85 TYR A C 1
ATOM 693 O O . TYR A 1 85 ? 13.804 -14.844 -1.197 1.00 74.06 85 TYR A O 1
ATOM 701 N N . PRO A 1 86 ? 15.189 -16.419 -1.969 1.00 69.75 86 PRO A N 1
ATOM 702 C CA . PRO A 1 86 ? 15.106 -16.075 -3.400 1.00 69.75 86 PRO A CA 1
ATOM 703 C C . PRO A 1 86 ? 13.697 -16.029 -4.020 1.00 69.75 86 PRO A C 1
ATOM 705 O O . PRO A 1 86 ? 13.569 -15.818 -5.223 1.00 69.75 86 PRO A O 1
ATOM 708 N N . ARG A 1 87 ? 12.642 -16.310 -3.249 1.00 80.88 87 ARG A N 1
ATOM 709 C CA . ARG A 1 87 ? 11.237 -16.329 -3.695 1.00 80.88 87 ARG A CA 1
ATOM 710 C C . ARG A 1 87 ? 10.263 -15.853 -2.619 1.00 80.88 87 ARG A C 1
ATOM 712 O O . ARG A 1 8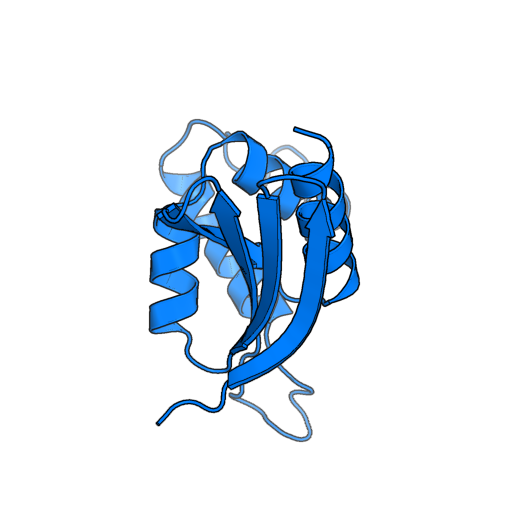7 ? 9.065 -16.110 -2.728 1.00 80.88 87 ARG A O 1
ATOM 719 N N . GLN A 1 88 ? 10.766 -15.274 -1.532 1.00 86.69 88 GLN A N 1
ATOM 720 C CA . GLN A 1 88 ? 9.902 -14.809 -0.461 1.00 86.69 88 GLN A CA 1
ATOM 721 C C . GLN A 1 88 ? 9.547 -13.356 -0.730 1.00 86.69 88 GLN A C 1
ATOM 723 O O . GLN A 1 88 ? 10.423 -12.504 -0.780 1.00 86.69 88 GLN A O 1
ATOM 728 N N . HIS A 1 89 ? 8.259 -13.099 -0.905 1.00 91.25 89 HIS A N 1
ATOM 729 C CA . HIS A 1 89 ? 7.725 -11.751 -1.004 1.00 91.25 89 HIS A CA 1
ATOM 730 C C . HIS A 1 89 ? 7.142 -11.352 0.341 1.00 91.25 89 HIS A C 1
ATOM 732 O O . HIS A 1 89 ? 6.526 -12.187 1.010 1.00 91.25 89 HIS A O 1
ATOM 738 N N . SER A 1 90 ? 7.308 -10.093 0.723 1.00 93.00 90 SER A N 1
ATOM 739 C CA . SER A 1 90 ? 6.654 -9.542 1.897 1.00 93.00 90 SER A CA 1
ATOM 740 C C . SER A 1 90 ? 5.988 -8.214 1.589 1.00 93.00 90 SER A C 1
ATOM 742 O O . SER A 1 90 ? 6.522 -7.389 0.853 1.00 93.00 90 SER A O 1
ATOM 744 N N . PHE A 1 91 ? 4.811 -8.027 2.169 1.00 95.62 91 PHE A N 1
ATOM 745 C CA . PHE A 1 91 ? 3.984 -6.852 1.959 1.00 95.62 91 PHE A CA 1
ATOM 746 C C . PHE A 1 91 ? 3.516 -6.315 3.302 1.00 95.62 91 PHE A C 1
ATOM 748 O O . PHE A 1 91 ? 3.295 -7.084 4.240 1.00 95.62 91 PHE A O 1
ATOM 755 N N . PHE A 1 92 ? 3.308 -5.009 3.370 1.00 96.88 92 PHE A N 1
ATOM 756 C CA . PHE A 1 92 ? 2.671 -4.334 4.488 1.00 96.88 92 PHE A CA 1
ATOM 757 C C . PHE A 1 92 ? 1.287 -3.876 4.053 1.00 96.88 92 PHE A C 1
ATOM 759 O O . PHE A 1 92 ? 1.162 -3.056 3.150 1.00 96.88 92 PHE A O 1
ATOM 766 N N . VAL A 1 93 ? 0.250 -4.420 4.682 1.00 97.12 93 VAL A N 1
ATOM 767 C CA . VAL A 1 93 ? -1.148 -4.068 4.422 1.00 97.12 93 VAL A CA 1
ATOM 768 C C . VAL A 1 93 ? -1.642 -3.154 5.530 1.00 97.12 93 VAL A C 1
ATOM 770 O O . VAL A 1 93 ? -1.432 -3.441 6.708 1.00 97.12 93 VAL A O 1
ATOM 773 N N . VAL A 1 94 ? -2.309 -2.066 5.150 1.00 97.44 94 VAL A N 1
ATOM 774 C CA . VAL A 1 94 ? -2.979 -1.159 6.082 1.00 97.44 94 VAL A CA 1
ATOM 775 C C . VAL A 1 94 ? -4.466 -1.471 6.098 1.00 97.44 94 VAL A C 1
ATOM 777 O O . VAL A 1 94 ? -5.166 -1.293 5.098 1.00 97.44 94 VAL A O 1
ATOM 780 N N . THR A 1 95 ? -4.958 -1.857 7.264 1.00 96.25 95 THR A N 1
ATOM 781 C CA . THR A 1 95 ? -6.377 -2.045 7.537 1.00 96.25 95 THR A CA 1
ATOM 782 C C . THR A 1 95 ? -6.896 -0.853 8.328 1.00 96.25 95 THR A C 1
ATOM 784 O O . THR A 1 95 ? -6.323 -0.461 9.345 1.00 96.25 95 THR A O 1
ATOM 787 N N . VAL A 1 96 ? -8.010 -0.277 7.884 1.00 95.25 96 VAL A N 1
ATOM 788 C CA . VAL A 1 96 ? -8.708 0.807 8.578 1.00 95.25 96 VAL A CA 1
ATOM 789 C C . VAL A 1 96 ? -10.032 0.274 9.103 1.00 95.25 96 VAL A C 1
ATOM 791 O O . VAL A 1 96 ? -10.863 -0.224 8.345 1.00 95.25 96 VAL A O 1
ATOM 794 N N . ASN A 1 97 ? -10.243 0.405 10.407 1.00 93.88 97 ASN A N 1
ATOM 795 C CA . ASN A 1 97 ? -11.514 0.155 11.061 1.00 93.88 97 ASN A CA 1
ATOM 796 C C . ASN A 1 97 ? -12.140 1.485 11.480 1.00 93.88 97 ASN A C 1
ATOM 798 O O . ASN A 1 97 ? -11.556 2.225 12.268 1.00 93.88 97 ASN A O 1
ATOM 802 N N . LYS A 1 98 ? -13.328 1.784 10.956 1.00 91.94 98 LYS A N 1
ATOM 803 C CA . LYS A 1 98 ? -14.113 2.967 11.323 1.00 91.94 98 LYS A CA 1
ATOM 804 C C . LYS A 1 98 ? -15.539 2.530 11.617 1.00 91.94 98 LYS A C 1
ATOM 806 O O . LYS A 1 98 ? -16.163 1.859 10.795 1.00 91.94 98 LYS A O 1
ATOM 811 N N . ASP A 1 99 ? -16.036 2.867 12.80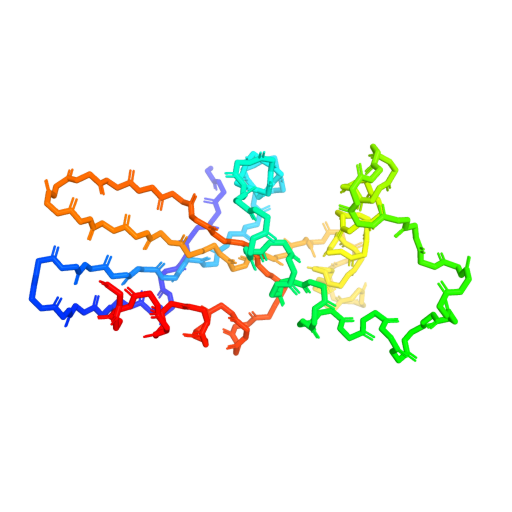4 1.00 86.88 99 ASP A N 1
ATOM 812 C CA . ASP A 1 99 ? -17.397 2.531 13.253 1.00 86.88 99 ASP A CA 1
ATOM 813 C C . ASP A 1 99 ? -17.735 1.027 13.140 1.00 86.88 99 ASP A C 1
ATOM 815 O O . ASP A 1 99 ? -18.844 0.635 12.767 1.00 86.88 99 ASP A O 1
ATOM 819 N N . GLY A 1 100 ? -16.757 0.160 13.427 1.00 84.62 100 GLY A N 1
ATOM 820 C CA . GLY A 1 100 ? -16.911 -1.298 13.380 1.00 84.62 100 GLY A CA 1
ATOM 821 C C . GLY A 1 100 ? -16.832 -1.908 11.977 1.00 84.62 100 GLY A C 1
ATOM 822 O O . GLY A 1 100 ? -16.996 -3.120 11.837 1.00 84.62 100 GLY A O 1
ATOM 823 N N . LYS A 1 101 ? -16.564 -1.106 10.939 1.00 89.88 101 LYS A N 1
ATOM 824 C CA . LYS A 1 101 ? -16.310 -1.583 9.574 1.00 89.88 101 LYS A CA 1
ATOM 825 C C . LYS A 1 101 ? -14.813 -1.602 9.310 1.00 89.88 101 LYS A C 1
ATOM 827 O O . LYS A 1 101 ? -14.189 -0.547 9.258 1.00 89.88 101 LYS A O 1
ATOM 832 N N . SER A 1 102 ? -14.266 -2.800 9.128 1.00 91.88 102 SER A N 1
ATOM 833 C CA . SER A 1 102 ? -12.862 -3.021 8.778 1.00 91.88 102 SER A CA 1
ATOM 834 C C . SER A 1 102 ? -12.701 -3.131 7.268 1.00 91.88 102 SER A C 1
ATOM 836 O O . SER A 1 102 ? -13.476 -3.844 6.628 1.00 91.88 102 SER A O 1
ATOM 838 N N . GLN A 1 103 ? -11.715 -2.439 6.706 1.00 94.06 103 GLN A N 1
ATOM 839 C CA . GLN A 1 103 ? -11.381 -2.491 5.285 1.00 94.06 103 GLN A CA 1
ATOM 840 C C . GLN A 1 103 ? -9.869 -2.418 5.098 1.00 94.06 103 GLN A C 1
ATOM 842 O O . GLN A 1 103 ? -9.219 -1.562 5.694 1.00 94.06 103 GLN A O 1
ATOM 847 N N . ASP A 1 104 ? -9.329 -3.277 4.243 1.00 96.56 104 ASP A N 1
ATOM 848 C CA . ASP A 1 104 ? -7.938 -3.201 3.806 1.00 96.56 104 ASP A CA 1
ATOM 849 C C . ASP A 1 104 ? -7.842 -2.116 2.733 1.00 96.56 104 ASP A C 1
ATOM 851 O O . ASP A 1 104 ? -8.559 -2.153 1.735 1.00 96.56 104 ASP A O 1
ATOM 855 N N . ARG A 1 105 ? -7.056 -1.071 2.999 1.00 95.81 105 ARG A N 1
ATOM 856 C CA . ARG A 1 105 ? -7.080 0.176 2.216 1.00 95.81 105 ARG A CA 1
ATOM 857 C C . ARG A 1 105 ? -5.808 0.433 1.424 1.00 95.81 105 ARG A C 1
ATOM 859 O O . ARG A 1 105 ? -5.832 1.254 0.512 1.00 95.81 105 ARG A O 1
ATOM 866 N N . TYR A 1 106 ? -4.707 -0.218 1.782 1.00 97.81 106 TYR A N 1
ATOM 867 C CA . TYR A 1 106 ? -3.405 0.052 1.185 1.00 97.81 106 TYR A CA 1
ATOM 868 C C . TYR A 1 106 ? -2.471 -1.144 1.326 1.00 97.81 106 TYR A C 1
ATOM 870 O O . TYR A 1 106 ? -2.553 -1.877 2.314 1.00 97.81 106 TYR A O 1
ATOM 878 N N . VAL A 1 107 ? -1.566 -1.305 0.363 1.00 97.81 107 VAL A N 1
ATOM 879 C CA . VAL A 1 107 ? -0.458 -2.258 0.421 1.00 97.81 107 VAL A CA 1
ATOM 880 C C . VAL A 1 107 ? 0.836 -1.596 -0.060 1.00 97.81 107 VAL A C 1
ATOM 882 O O . VAL A 1 107 ? 0.816 -0.841 -1.028 1.00 97.81 107 VAL A O 1
ATOM 885 N N . SER A 1 108 ? 1.956 -1.877 0.607 1.00 97.19 108 SER A N 1
ATOM 886 C CA . SER A 1 108 ? 3.307 -1.454 0.206 1.00 97.19 108 SER A CA 1
ATOM 887 C C . SER A 1 108 ? 4.343 -2.554 0.437 1.00 97.19 108 SER A C 1
ATOM 889 O O . SER A 1 108 ? 4.060 -3.579 1.060 1.00 97.19 108 SER A O 1
ATOM 891 N N . THR A 1 109 ? 5.557 -2.340 -0.068 1.00 94.88 109 THR A N 1
ATOM 892 C CA . THR A 1 109 ? 6.706 -3.242 0.122 1.00 94.88 109 THR A CA 1
ATOM 893 C C . THR A 1 109 ? 7.509 -2.907 1.373 1.00 94.88 109 THR A C 1
ATOM 895 O O . THR A 1 109 ? 8.148 -3.781 1.956 1.00 94.88 109 THR A O 1
ATOM 898 N N . ASP A 1 110 ? 7.430 -1.662 1.840 1.00 93.31 110 ASP A N 1
ATOM 899 C CA . ASP A 1 110 ? 8.159 -1.183 3.001 1.00 93.31 110 ASP A CA 1
ATOM 900 C C . ASP A 1 110 ? 7.232 -0.694 4.124 1.00 93.31 110 ASP A C 1
ATOM 902 O O . ASP A 1 110 ? 6.113 -0.212 3.911 1.00 93.31 110 ASP A O 1
ATOM 906 N N . TRP A 1 111 ? 7.736 -0.836 5.350 1.00 93.06 111 TRP A N 1
ATOM 907 C CA . TRP A 1 111 ? 7.063 -0.409 6.572 1.00 93.06 111 TRP A CA 1
ATOM 908 C C . TRP A 1 111 ? 6.845 1.115 6.649 1.00 93.06 111 TRP A C 1
ATOM 910 O O . TRP A 1 111 ? 5.722 1.514 6.962 1.00 93.06 111 TRP A O 1
ATOM 920 N N . PRO A 1 112 ? 7.851 1.977 6.382 1.00 94.94 112 PRO A N 1
ATOM 921 C CA . PRO A 1 112 ? 7.672 3.430 6.437 1.00 94.94 112 PRO A CA 1
ATOM 922 C C . PRO A 1 112 ? 6.511 3.956 5.582 1.00 94.94 112 PRO A C 1
ATOM 924 O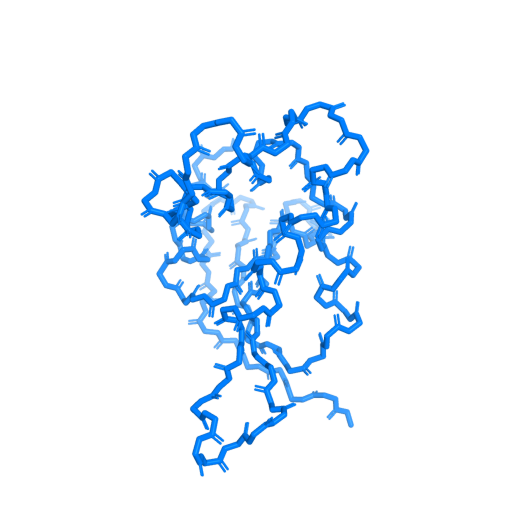 O . PRO A 1 112 ? 5.734 4.788 6.057 1.00 94.94 112 PRO A O 1
ATOM 927 N N . SER A 1 113 ? 6.347 3.453 4.359 1.00 96.06 113 SER A N 1
ATOM 928 C CA . SER A 1 113 ? 5.247 3.840 3.471 1.00 96.06 113 SER A CA 1
ATOM 929 C C . SER A 1 113 ? 3.885 3.432 4.035 1.00 96.06 113 SER A C 1
ATOM 931 O O . SER A 1 113 ? 2.961 4.249 4.063 1.00 96.06 113 SER A O 1
ATOM 933 N N . ALA A 1 114 ? 3.760 2.202 4.548 1.00 96.81 114 ALA A N 1
ATOM 934 C CA . ALA A 1 114 ? 2.532 1.739 5.194 1.00 96.81 114 ALA A CA 1
ATOM 935 C C . ALA A 1 114 ? 2.202 2.552 6.454 1.00 96.81 114 ALA A C 1
ATOM 937 O O . ALA A 1 114 ? 1.048 2.926 6.665 1.00 96.81 114 ALA A O 1
ATOM 938 N N . GLU A 1 115 ? 3.206 2.864 7.278 1.00 96.00 115 GLU A N 1
ATOM 939 C CA . GLU A 1 115 ? 3.037 3.679 8.481 1.00 96.00 115 GLU A CA 1
ATOM 940 C C . GLU A 1 115 ? 2.563 5.098 8.133 1.00 96.00 115 GLU A C 1
ATOM 942 O O . GLU A 1 115 ? 1.616 5.606 8.738 1.00 96.00 115 GLU A O 1
ATOM 947 N N . SER A 1 116 ? 3.190 5.728 7.136 1.00 95.88 116 SER A N 1
ATOM 948 C CA . SER A 1 116 ? 2.815 7.061 6.659 1.00 95.88 116 SER A CA 1
ATOM 949 C C . SER A 1 116 ? 1.360 7.094 6.182 1.00 95.88 116 SER A C 1
ATOM 951 O O . SER A 1 116 ? 0.575 7.945 6.620 1.00 95.88 116 SER A O 1
ATOM 953 N N . TYR A 1 117 ? 0.958 6.109 5.367 1.00 96.38 117 TYR A N 1
ATOM 954 C CA . TYR A 1 117 ? -0.426 5.976 4.913 1.00 96.38 117 TYR A CA 1
ATOM 955 C C . TYR A 1 117 ? -1.387 5.777 6.097 1.00 96.38 117 TYR A C 1
ATOM 957 O O . TYR A 1 117 ? -2.376 6.505 6.219 1.00 96.38 117 TYR A O 1
ATOM 965 N N . ALA A 1 118 ? -1.076 4.859 7.018 1.00 95.81 118 ALA A N 1
ATOM 966 C CA . ALA A 1 118 ? -1.895 4.577 8.197 1.00 95.81 118 ALA A CA 1
ATOM 967 C C . ALA A 1 118 ? -2.101 5.819 9.081 1.00 95.81 118 ALA A C 1
ATOM 969 O O . ALA A 1 118 ? -3.228 6.128 9.471 1.00 95.81 118 ALA A O 1
ATOM 970 N N . LYS A 1 119 ? -1.037 6.586 9.345 1.00 94.81 119 LYS A N 1
ATOM 971 C CA . LYS A 1 119 ? -1.117 7.827 10.131 1.00 94.81 119 LYS A CA 1
ATOM 972 C C . LYS A 1 119 ? -1.934 8.908 9.429 1.00 94.81 119 LYS A C 1
ATOM 974 O O . LYS A 1 119 ? -2.662 9.641 10.096 1.00 94.81 119 LYS A O 1
ATOM 979 N N . SER A 1 120 ? -1.868 8.991 8.099 1.00 93.44 120 SER A N 1
ATOM 980 C CA . SER A 1 120 ? -2.720 9.908 7.332 1.00 93.44 120 SER A CA 1
ATOM 981 C C . SER A 1 120 ? -4.208 9.540 7.439 1.00 93.44 120 SER A C 1
ATOM 983 O O . SER A 1 120 ? -5.059 10.422 7.548 1.00 93.44 120 SER A O 1
ATOM 985 N N . ALA A 1 121 ? -4.528 8.242 7.495 1.00 91.31 121 ALA A N 1
ATOM 986 C CA . ALA A 1 121 ? -5.897 7.745 7.614 1.00 91.31 121 ALA A CA 1
ATOM 987 C C . ALA A 1 121 ? -6.521 8.014 8.996 1.00 91.31 121 ALA A C 1
ATOM 989 O O . ALA A 1 121 ? -7.736 8.164 9.090 1.00 91.31 121 ALA A O 1
ATOM 990 N N . LEU A 1 122 ? -5.712 8.147 10.055 1.00 89.75 122 LEU A N 1
ATOM 991 C CA . LEU A 1 122 ? -6.184 8.565 11.385 1.00 89.75 122 LEU A CA 1
ATOM 992 C C . LEU A 1 122 ? -6.653 10.027 11.435 1.00 89.75 122 LEU A C 1
ATOM 994 O O . LEU A 1 122 ? -7.375 10.403 12.357 1.00 89.75 122 LEU A O 1
ATOM 998 N N . GLN A 1 123 ? -6.232 10.857 10.478 1.00 80.62 123 GLN A N 1
ATOM 999 C CA . GLN A 1 123 ? -6.555 12.287 10.427 1.00 80.62 123 GLN A CA 1
ATOM 1000 C C . GLN A 1 123 ? -7.779 12.601 9.544 1.00 80.62 123 GLN A C 1
ATOM 1002 O O . GLN A 1 123 ? -8.185 13.763 9.482 1.00 80.62 123 GLN A O 1
ATOM 1007 N N . LYS A 1 124 ? -8.357 11.593 8.869 1.00 62.59 124 LYS A N 1
ATOM 1008 C CA . LYS A 1 124 ? -9.508 11.712 7.951 1.00 62.59 124 LYS A CA 1
ATOM 1009 C C . LYS A 1 124 ? -10.852 11.352 8.617 1.00 62.59 124 LYS A C 1
ATOM 1011 O O . LYS A 1 124 ? -11.797 12.158 8.490 1.00 62.59 124 LYS A O 1
#

Organism: NCBI:txid2763107

pLDDT: mean 90.43, std 8.43, range [47.41, 97.81]

Radius of gyration: 14.64 Å; chains: 1; bounding box: 38×33×39 Å

Secondary structure (DSSP, 8-state):
---EEEEEEEEETTEEEEEEEE--HHHHHHHHHH--HHHHHHHHHHTTHHHHS-TTTSPPTTSHHHHHHHHHHHHHHTB--TTT-TT-B-EEEEEEEETTEEEEEEEESSHHHHHHHHHHHTT-

Foldseek 3Di:
DWDKDWPDWDAAVQKIKTKIKTQDLVVLVVLLVVADLVQLVLLCVVLVVVVVDPPVPQDDSVDPVNSVVSSVSQQVLQDDPCVVGVRGGMKIWMWMGGPNDIDTHHIGSDDVSNVVVRVVVNVD